Protein AF-A0A291RMZ0-F1 (afdb_monomer_lite)

Radius of gyration: 16.7 Å; chains: 1; bounding box: 41×29×44 Å

Foldseek 3Di:
DKDKPWADDCPVDDDPPPQFDDWDWDAPIIWMKDWAADVFTKIKIKQFAQRIWTAGPPSQKIKGWNPVGIDIQIWTWDVDVAIKIWRDQTKTAIAIDPPHPPDDGDGIDTDTDMDGDADPVCRVDHDDHYD

pLDDT: mean 81.36, std 9.52, range [58.0, 93.19]

Organism: NCBI:txid455432

Sequence (131 aa):
MTLGFGSFSGGECSTNQPDVSNVEWFDNGEWTLAVQNGSPIEATLTIPQNGLLISTKGARCYIELAPDGPASVPGTSTNTNPTTVTFDHASVPVTTSTRNPGCPVATSGMLSATYELTNSLSPSQQITIGP

Structure (mmCIF, N/CA/C/O backbone):
data_AF-A0A291RMZ0-F1
#
_entry.id   AF-A0A291RMZ0-F1
#
loop_
_atom_site.group_PDB
_atom_site.id
_atom_site.type_symbol
_atom_site.label_atom_id
_atom_site.label_alt_id
_atom_site.label_comp_id
_atom_site.label_asym_id
_atom_site.label_entity_id
_atom_site.label_seq_id
_atom_site.pdbx_PDB_ins_code
_atom_site.Cartn_x
_atom_site.Cartn_y
_atom_site.Cartn_z
_atom_site.occupancy
_atom_site.B_iso_or_equiv
_atom_site.auth_seq_id
_atom_site.auth_comp_id
_atom_site.auth_asym_id
_atom_site.auth_atom_id
_atom_site.pdbx_PDB_model_num
ATOM 1 N N . MET A 1 1 ? -13.338 -8.216 8.411 1.00 68.50 1 MET A N 1
ATOM 2 C CA . MET A 1 1 ? -14.083 -7.132 7.725 1.00 68.50 1 MET A CA 1
ATOM 3 C C . MET A 1 1 ? -13.211 -6.620 6.595 1.00 68.50 1 MET A C 1
ATOM 5 O O . MET A 1 1 ? -12.009 -6.546 6.817 1.00 68.50 1 MET A O 1
ATOM 9 N N . THR A 1 2 ? -13.775 -6.290 5.431 1.00 75.31 2 THR A N 1
ATOM 10 C CA . THR A 1 2 ? -13.020 -5.697 4.313 1.00 75.31 2 THR A CA 1
ATOM 11 C C . THR A 1 2 ? -13.571 -4.309 4.011 1.00 75.31 2 THR A C 1
ATOM 13 O O . THR A 1 2 ? -14.783 -4.151 3.882 1.00 75.31 2 THR A O 1
ATOM 16 N N . LEU A 1 3 ? -12.691 -3.317 3.935 1.00 76.06 3 LEU A N 1
ATOM 17 C CA . LEU A 1 3 ? -12.979 -1.923 3.617 1.00 76.06 3 LEU A CA 1
ATOM 18 C C . LEU A 1 3 ? -12.343 -1.592 2.263 1.00 76.06 3 LEU A C 1
ATOM 20 O O . LEU A 1 3 ? -11.176 -1.910 2.042 1.00 76.06 3 LEU A O 1
ATOM 24 N N . GLY A 1 4 ? -13.098 -0.975 1.358 1.00 74.12 4 GLY A N 1
ATOM 25 C CA . GLY A 1 4 ? -12.554 -0.414 0.121 1.00 74.12 4 GLY A CA 1
ATOM 26 C C . GLY A 1 4 ? -12.108 1.026 0.356 1.00 74.12 4 GLY A C 1
ATOM 27 O O . GLY A 1 4 ? -12.854 1.805 0.948 1.00 74.12 4 GLY A O 1
ATOM 28 N N . PHE A 1 5 ? -10.911 1.378 -0.104 1.00 68.00 5 PHE A N 1
ATOM 29 C CA . PHE A 1 5 ? -10.398 2.753 -0.053 1.00 68.00 5 PHE A CA 1
ATOM 30 C C . PHE A 1 5 ? -10.523 3.489 -1.385 1.00 68.00 5 PHE A C 1
ATOM 32 O O . PHE A 1 5 ? -10.163 4.660 -1.485 1.00 68.00 5 PHE A O 1
ATOM 39 N N . GLY A 1 6 ? -11.058 2.805 -2.397 1.00 71.88 6 GLY A N 1
ATOM 40 C CA . GLY A 1 6 ? -11.078 3.293 -3.761 1.00 71.88 6 GLY A CA 1
ATOM 41 C C . GLY A 1 6 ? -9.679 3.317 -4.367 1.00 71.88 6 GLY A C 1
ATOM 42 O O . GLY A 1 6 ? -8.773 2.578 -3.972 1.00 71.88 6 GLY A O 1
ATOM 43 N N . SER A 1 7 ? -9.546 4.163 -5.371 1.00 70.31 7 SER A N 1
ATOM 44 C CA . SER A 1 7 ? -8.337 4.396 -6.139 1.00 70.31 7 SER A CA 1
ATOM 45 C C . SER A 1 7 ? -7.309 5.241 -5.402 1.00 70.31 7 SER A C 1
ATOM 47 O O . SER A 1 7 ? -7.661 6.219 -4.738 1.00 70.31 7 SER A O 1
ATOM 49 N N . PHE A 1 8 ? -6.028 4.969 -5.628 1.00 73.00 8 PHE A N 1
ATOM 50 C CA . PHE A 1 8 ? -4.972 5.867 -5.176 1.00 73.00 8 PHE A CA 1
ATOM 51 C C . PHE A 1 8 ? -4.954 7.169 -5.998 1.00 73.00 8 PHE A C 1
ATOM 53 O O . PHE A 1 8 ? -4.784 7.143 -7.218 1.00 73.00 8 PHE A O 1
ATOM 60 N N . SER A 1 9 ? -5.052 8.323 -5.330 1.00 69.94 9 SER A N 1
ATOM 61 C CA . SER A 1 9 ? -4.774 9.630 -5.936 1.00 69.94 9 SER A CA 1
ATOM 62 C C . SER A 1 9 ? -3.421 10.152 -5.449 1.00 69.94 9 SER A C 1
ATOM 64 O O . SER A 1 9 ? -3.301 10.608 -4.314 1.00 69.94 9 SER A O 1
ATOM 66 N N . GLY A 1 10 ? -2.401 10.137 -6.303 1.00 67.44 10 GLY A N 1
ATOM 67 C CA . GLY A 1 10 ? -1.058 10.630 -5.978 1.00 67.44 10 GLY A CA 1
ATOM 68 C C . GLY A 1 10 ? -0.913 12.154 -5.922 1.00 67.44 10 GLY A C 1
ATOM 69 O O . GLY A 1 10 ? 0.201 12.654 -6.021 1.00 67.44 10 GLY A O 1
ATOM 70 N N . GLY A 1 11 ? -2.011 12.903 -5.757 1.00 71.44 11 GLY A N 1
ATOM 71 C CA . GLY A 1 11 ? -2.022 14.374 -5.743 1.00 71.44 11 GLY A CA 1
ATOM 72 C C . GLY A 1 11 ? -1.095 15.000 -4.700 1.00 71.44 11 GLY A C 1
ATOM 73 O O . GLY A 1 11 ? -0.574 16.088 -4.917 1.00 71.44 11 GLY A O 1
ATOM 74 N N . GLU A 1 12 ? -0.847 14.273 -3.613 1.00 74.75 12 GLU A N 1
ATOM 75 C CA . GLU A 1 12 ? 0.025 14.666 -2.500 1.00 74.75 12 GLU A CA 1
ATOM 76 C C . GLU A 1 12 ? 1.404 13.973 -2.560 1.00 74.75 12 GLU A C 1
ATOM 78 O O . GLU A 1 12 ? 2.205 14.063 -1.627 1.00 74.75 12 GLU A O 1
ATOM 83 N N . CYS A 1 13 ? 1.712 13.241 -3.637 1.00 74.69 13 CYS A N 1
ATOM 84 C CA . CYS A 1 13 ? 3.002 12.577 -3.779 1.00 74.69 13 CYS A CA 1
ATOM 85 C C . CYS A 1 13 ? 4.120 13.603 -3.971 1.00 74.69 13 CYS A C 1
ATOM 87 O O . CYS A 1 13 ? 4.120 14.396 -4.912 1.00 74.69 13 CYS A O 1
ATOM 89 N N . SER A 1 14 ? 5.138 13.515 -3.119 1.00 75.44 14 SER A N 1
ATOM 90 C CA . SER A 1 14 ? 6.407 14.216 -3.293 1.00 75.44 14 SER A CA 1
ATOM 91 C C . SER A 1 14 ? 7.529 13.220 -3.575 1.00 75.44 14 SER A C 1
ATOM 93 O O . SER A 1 14 ? 7.407 12.019 -3.340 1.00 75.44 14 SER A O 1
ATOM 95 N N . THR A 1 15 ? 8.631 13.721 -4.121 1.00 75.06 15 THR A N 1
ATOM 96 C CA . THR A 1 15 ? 9.820 12.928 -4.428 1.00 75.06 15 THR A CA 1
ATOM 97 C C . THR A 1 15 ? 11.055 13.696 -3.991 1.00 75.06 15 THR A C 1
ATOM 99 O O . THR A 1 15 ? 11.151 14.906 -4.190 1.00 75.06 15 THR A O 1
ATOM 102 N N . ASN A 1 16 ? 12.000 12.992 -3.377 1.00 71.56 16 ASN A N 1
ATOM 103 C CA . ASN A 1 16 ? 13.318 13.522 -3.033 1.00 71.56 16 ASN A CA 1
ATOM 104 C C . ASN A 1 16 ? 14.374 13.176 -4.093 1.00 71.56 16 ASN A C 1
ATOM 106 O O . ASN A 1 16 ? 15.556 13.453 -3.895 1.00 71.56 16 ASN A O 1
ATOM 110 N N . GLN A 1 17 ? 13.966 12.534 -5.191 1.00 72.81 17 GLN A N 1
ATOM 111 C CA . GLN A 1 17 ? 14.866 12.196 -6.279 1.00 72.81 17 GLN A CA 1
ATOM 112 C C . GLN A 1 17 ? 15.185 13.471 -7.068 1.00 72.81 17 GLN A C 1
ATOM 114 O O . GLN A 1 17 ? 14.265 14.071 -7.625 1.00 72.81 17 GLN A O 1
ATOM 119 N N . PRO A 1 18 ? 16.461 13.890 -7.139 1.00 64.94 18 PRO A N 1
ATOM 120 C CA . PRO A 1 18 ? 16.848 15.196 -7.680 1.00 64.94 18 PRO A CA 1
ATOM 121 C C . PRO A 1 18 ? 16.430 15.405 -9.144 1.00 64.94 18 PRO A C 1
ATOM 123 O O . PRO A 1 18 ? 16.177 16.538 -9.548 1.00 64.94 18 PRO A O 1
ATOM 126 N N . ASP A 1 19 ? 16.284 14.322 -9.913 1.00 64.12 19 ASP A N 1
ATOM 127 C CA . ASP A 1 19 ? 15.895 14.360 -11.329 1.00 64.12 19 ASP A CA 1
ATOM 128 C C . ASP A 1 19 ? 14.388 14.149 -11.565 1.00 64.12 19 ASP A C 1
ATOM 130 O O . ASP A 1 19 ? 13.910 14.193 -12.702 1.00 64.12 19 ASP A O 1
ATOM 134 N N . VAL A 1 20 ? 13.607 13.926 -10.505 1.00 67.62 20 VAL A N 1
ATOM 135 C CA . VAL A 1 20 ? 12.161 13.711 -10.600 1.00 67.62 20 VAL A CA 1
ATOM 136 C C . VAL A 1 20 ? 11.466 14.986 -10.173 1.00 67.62 20 VAL A C 1
ATOM 138 O O . VAL A 1 20 ? 11.607 15.441 -9.046 1.00 67.62 20 VAL A O 1
ATOM 141 N N . SER A 1 21 ? 10.688 15.582 -11.070 1.00 65.19 21 SER A N 1
ATOM 142 C CA . SER A 1 21 ? 9.938 16.788 -10.710 1.00 65.19 21 SER A CA 1
ATOM 143 C C . SER A 1 21 ? 8.461 16.771 -11.105 1.00 65.19 21 SER A C 1
ATOM 145 O O . SER A 1 21 ? 7.751 17.754 -10.895 1.00 65.19 21 SER A O 1
ATOM 147 N N . ASN A 1 22 ? 7.990 15.652 -11.634 1.00 65.81 22 ASN A N 1
ATOM 148 C CA . ASN A 1 22 ? 6.601 15.254 -11.573 1.00 65.81 22 ASN A CA 1
ATOM 149 C C . ASN A 1 22 ? 6.576 13.754 -11.277 1.00 65.81 22 ASN A C 1
ATOM 151 O O . ASN A 1 22 ? 7.447 13.004 -11.723 1.00 65.81 22 ASN A O 1
ATOM 155 N N . VAL A 1 23 ? 5.601 13.368 -10.469 1.00 71.38 23 VAL A N 1
ATOM 156 C CA . VAL A 1 23 ? 5.191 11.987 -10.263 1.00 71.38 23 VAL A CA 1
ATOM 157 C C . VAL A 1 23 ? 3.826 11.919 -10.918 1.00 71.38 23 VAL A C 1
ATOM 159 O O . VAL A 1 23 ? 2.910 12.605 -10.477 1.00 71.38 23 VAL A O 1
ATOM 162 N N . GLU A 1 24 ? 3.704 11.180 -12.012 1.00 73.81 24 GLU A N 1
ATOM 163 C CA . GLU A 1 24 ? 2.384 10.870 -12.569 1.00 73.81 24 GLU A CA 1
ATOM 164 C C . GLU A 1 24 ? 1.972 9.524 -11.999 1.00 73.81 24 GLU A C 1
ATOM 166 O O . GLU A 1 24 ? 2.788 8.604 -11.961 1.00 73.81 24 GLU A O 1
ATOM 171 N N . TRP A 1 25 ? 0.730 9.429 -11.544 1.00 77.19 25 TRP A N 1
ATOM 172 C CA . TRP A 1 25 ? 0.134 8.192 -11.069 1.00 77.19 25 TRP A CA 1
ATOM 173 C C . TRP A 1 25 ? -0.992 7.792 -12.009 1.00 77.19 25 TRP A C 1
ATOM 175 O O . TRP A 1 25 ? -1.741 8.636 -12.506 1.00 77.19 25 TRP A O 1
ATOM 185 N N . PHE A 1 26 ? -1.131 6.492 -12.213 1.00 75.12 26 PHE A N 1
ATOM 186 C CA . PHE A 1 26 ? -2.305 5.922 -12.850 1.00 75.12 26 PHE A CA 1
ATOM 187 C C . PHE A 1 26 ? -3.052 5.110 -11.811 1.00 75.12 26 PHE A C 1
ATOM 189 O O . PHE A 1 26 ? -2.454 4.314 -11.083 1.00 75.12 26 PHE A O 1
ATOM 196 N N . ASP A 1 27 ? -4.351 5.350 -11.748 1.00 72.44 27 ASP A N 1
ATOM 197 C CA . ASP A 1 27 ? -5.262 4.528 -10.982 1.00 72.44 27 ASP A CA 1
ATOM 198 C C . ASP A 1 27 ? -5.648 3.303 -11.813 1.00 72.44 27 ASP A C 1
ATOM 200 O O . ASP A 1 27 ? -6.215 3.435 -12.899 1.00 72.44 27 ASP A O 1
ATOM 204 N N . ASN A 1 28 ? -5.319 2.122 -11.300 1.00 80.06 28 ASN A N 1
ATOM 205 C CA . ASN A 1 28 ? -5.598 0.848 -11.956 1.00 80.06 28 ASN A CA 1
ATOM 206 C C . ASN A 1 28 ? -6.510 -0.057 -11.113 1.00 80.06 28 ASN A C 1
ATOM 208 O O . ASN A 1 28 ? -6.603 -1.255 -11.385 1.00 80.06 28 ASN A O 1
ATOM 212 N N . GLY A 1 29 ? -7.200 0.493 -10.108 1.00 82.31 29 GLY A N 1
ATOM 213 C CA . GLY A 1 29 ? -8.249 -0.231 -9.398 1.00 82.31 29 GLY A CA 1
ATOM 214 C C . GLY A 1 29 ? -8.337 0.063 -7.908 1.00 82.31 29 GLY A C 1
ATOM 215 O O . GLY A 1 29 ? -7.586 0.851 -7.334 1.00 82.31 29 GLY A O 1
ATOM 216 N N . GLU A 1 30 ? -9.273 -0.632 -7.268 1.00 87.00 30 GLU A N 1
ATOM 217 C CA . GLU A 1 30 ? -9.539 -0.452 -5.847 1.00 87.00 30 GLU A CA 1
ATOM 218 C C . GLU A 1 30 ? -8.490 -1.126 -4.968 1.00 87.00 30 GLU A C 1
ATOM 220 O O . GLU A 1 30 ? -8.189 -2.315 -5.100 1.00 87.00 30 GLU A O 1
ATOM 225 N N . TRP A 1 31 ? -8.000 -0.359 -4.001 1.00 88.94 31 TRP A N 1
ATOM 226 C CA . TRP A 1 31 ? -7.236 -0.878 -2.882 1.00 88.94 31 TRP A CA 1
ATOM 227 C C . TRP A 1 31 ? -8.196 -1.310 -1.778 1.00 88.94 31 TRP A C 1
ATOM 229 O O . TRP A 1 31 ? -9.127 -0.581 -1.416 1.00 88.94 31 TRP A O 1
ATOM 239 N N . THR A 1 32 ? -7.963 -2.492 -1.209 1.00 90.50 32 THR A N 1
ATOM 240 C CA . THR A 1 32 ? -8.836 -3.039 -0.161 1.00 90.50 32 THR A CA 1
ATOM 241 C C . THR A 1 32 ? -8.058 -3.351 1.099 1.00 90.50 32 THR A C 1
ATOM 243 O O . THR A 1 32 ? -6.985 -3.944 1.032 1.00 90.50 32 THR A O 1
ATOM 246 N N . LEU A 1 33 ? -8.628 -3.033 2.253 1.00 89.31 33 LEU A N 1
ATOM 247 C CA . LEU A 1 33 ? -8.096 -3.387 3.558 1.00 89.31 33 LEU A CA 1
ATOM 248 C C . LEU A 1 33 ? -8.968 -4.433 4.226 1.00 89.31 33 LEU A C 1
ATOM 250 O O . LEU A 1 33 ? -10.123 -4.171 4.552 1.00 89.31 33 LEU A O 1
ATOM 254 N N . ALA A 1 34 ? -8.395 -5.596 4.494 1.00 89.56 34 ALA A N 1
ATOM 255 C CA . ALA A 1 34 ? -8.987 -6.582 5.375 1.00 89.56 34 ALA A CA 1
ATOM 256 C C . ALA A 1 34 ? -8.407 -6.432 6.783 1.00 89.56 34 ALA A C 1
ATOM 258 O O . ALA A 1 34 ? -7.196 -6.366 6.957 1.00 89.56 34 ALA A O 1
ATOM 259 N N . VAL A 1 35 ? -9.274 -6.418 7.791 1.00 86.19 35 VAL A N 1
ATOM 260 C CA . VAL A 1 35 ? -8.890 -6.511 9.205 1.00 86.19 35 VAL A CA 1
ATOM 261 C C . VAL A 1 35 ? -9.535 -7.745 9.818 1.00 86.19 35 VAL A C 1
ATOM 263 O O . VAL A 1 35 ? -10.730 -8.014 9.604 1.00 86.19 35 VAL A O 1
ATOM 266 N N . GLN A 1 36 ? -8.737 -8.520 10.548 1.00 85.25 36 GLN A N 1
ATOM 267 C CA . GLN A 1 36 ? -9.151 -9.774 11.165 1.00 85.25 36 GLN A CA 1
ATOM 268 C C . GLN A 1 36 ? -8.794 -9.787 12.648 1.00 85.25 36 GLN A C 1
ATOM 270 O O . GLN A 1 36 ? -7.714 -9.375 13.057 1.00 85.25 36 GLN A O 1
ATOM 275 N N . ASN A 1 37 ? -9.734 -10.276 13.453 1.00 79.94 37 ASN A N 1
ATOM 276 C CA . ASN A 1 37 ? -9.508 -10.521 14.871 1.00 79.94 37 ASN A CA 1
ATOM 277 C C . ASN A 1 37 ? -8.450 -11.627 15.049 1.00 79.94 37 ASN A C 1
ATOM 279 O O . ASN A 1 37 ? -8.528 -12.655 14.377 1.00 79.94 37 ASN A O 1
ATOM 283 N N . GLY A 1 38 ? -7.505 -11.428 15.967 1.00 70.31 38 GLY A N 1
ATOM 284 C CA . GLY A 1 38 ? -6.410 -12.348 16.264 1.00 70.31 38 GLY A CA 1
ATOM 285 C C . GLY A 1 38 ? -5.526 -11.837 17.405 1.00 70.31 38 GLY A C 1
ATOM 286 O O . GLY A 1 38 ? -5.785 -10.781 17.983 1.00 70.31 38 GLY A O 1
ATOM 287 N N . SER A 1 39 ? -4.468 -12.585 17.726 1.00 73.62 39 SER A N 1
ATOM 288 C CA . SER A 1 39 ? -3.401 -12.147 18.636 1.00 73.62 39 SER A CA 1
ATOM 289 C C . SER A 1 39 ? -2.036 -12.423 17.988 1.00 73.62 39 SER A C 1
ATOM 291 O O . SER A 1 39 ? -1.527 -13.537 18.144 1.00 73.62 39 SER A O 1
ATOM 293 N N . PRO A 1 40 ? -1.429 -11.448 17.281 1.00 73.94 40 PRO A N 1
ATOM 294 C CA . PRO A 1 40 ? -1.859 -10.049 17.120 1.00 73.94 40 PRO A CA 1
ATOM 295 C C . PRO A 1 40 ? -3.072 -9.875 16.187 1.00 73.94 40 PRO A C 1
ATOM 297 O O . PRO A 1 40 ? -3.413 -10.777 15.427 1.00 73.94 40 PRO A O 1
ATOM 300 N N . ILE A 1 41 ? -3.728 -8.709 16.248 1.00 81.94 41 ILE A N 1
ATOM 301 C CA . ILE A 1 41 ? -4.783 -8.340 15.294 1.00 81.94 41 ILE A CA 1
ATOM 302 C C . ILE A 1 41 ? -4.119 -8.073 13.942 1.00 81.94 41 ILE A C 1
ATOM 304 O O . ILE A 1 41 ? -3.283 -7.170 13.818 1.00 81.94 41 ILE A O 1
ATOM 308 N N . GLU A 1 42 ? -4.505 -8.849 12.937 1.00 87.94 42 GLU A N 1
ATOM 309 C CA . GLU A 1 42 ? -3.919 -8.783 11.604 1.00 87.94 42 GLU A CA 1
ATOM 310 C C . GLU A 1 42 ? -4.696 -7.821 10.706 1.00 87.94 42 GLU A C 1
ATOM 312 O O . GLU A 1 42 ? -5.933 -7.790 10.681 1.00 87.94 42 GLU A O 1
ATOM 317 N N . ALA A 1 43 ? -3.945 -7.050 9.930 1.00 90.00 43 ALA A N 1
ATOM 318 C CA . ALA A 1 43 ? -4.454 -6.259 8.830 1.00 90.00 43 ALA A CA 1
ATOM 319 C C . ALA A 1 43 ? -3.769 -6.686 7.530 1.00 90.00 43 ALA A C 1
ATOM 321 O O . ALA A 1 43 ? -2.611 -7.100 7.508 1.00 90.00 43 ALA A O 1
ATOM 322 N N . THR A 1 44 ? -4.482 -6.593 6.418 1.00 91.81 44 THR A N 1
ATOM 323 C CA . THR A 1 44 ? -3.942 -6.881 5.091 1.00 91.81 44 THR A CA 1
ATOM 324 C C . THR A 1 44 ? -4.442 -5.835 4.120 1.00 91.81 44 THR A C 1
ATOM 326 O O . THR A 1 44 ? -5.637 -5.768 3.836 1.00 91.81 44 THR A O 1
ATOM 329 N N . LEU A 1 45 ? -3.524 -5.030 3.597 1.00 91.75 45 LEU A N 1
ATOM 330 C CA . LEU A 1 45 ? -3.795 -4.141 2.478 1.00 91.75 45 LEU A CA 1
ATOM 331 C C . LEU A 1 45 ? -3.538 -4.910 1.186 1.00 91.75 45 LEU A C 1
ATOM 333 O O . LEU A 1 45 ? -2.462 -5.461 0.991 1.00 91.75 45 LEU A O 1
ATOM 337 N N . THR A 1 46 ? -4.529 -4.959 0.310 1.00 92.81 46 THR A N 1
ATOM 338 C CA . THR A 1 46 ? -4.405 -5.562 -1.015 1.00 92.81 46 THR A CA 1
ATOM 339 C C . THR A 1 46 ? -4.273 -4.456 -2.044 1.00 92.81 46 THR A C 1
ATOM 341 O O . THR A 1 46 ? -5.150 -3.599 -2.168 1.00 92.81 46 THR A O 1
ATOM 344 N N . ILE A 1 47 ? -3.162 -4.505 -2.765 1.00 91.00 47 ILE A N 1
ATOM 345 C CA . ILE A 1 47 ? -2.837 -3.658 -3.903 1.00 91.00 47 ILE A CA 1
ATOM 346 C C . ILE A 1 47 ? -3.371 -4.366 -5.149 1.00 91.00 47 ILE A C 1
ATOM 348 O O . ILE A 1 47 ? -3.004 -5.528 -5.358 1.00 91.00 47 ILE A O 1
ATOM 352 N N . PRO A 1 48 ? -4.217 -3.735 -5.978 1.00 91.38 48 PRO A N 1
ATOM 353 C CA . PRO A 1 48 ? -4.638 -4.340 -7.235 1.00 91.38 48 PRO A CA 1
ATOM 354 C C . PRO A 1 48 ? -3.438 -4.503 -8.178 1.00 91.38 48 PRO A C 1
ATOM 356 O O . PRO A 1 48 ? -2.406 -3.856 -8.004 1.00 91.38 48 PRO A O 1
ATOM 359 N N . GLN A 1 49 ? -3.555 -5.371 -9.184 1.00 90.38 49 GLN A N 1
ATOM 360 C CA . GLN A 1 49 ? -2.497 -5.508 -10.187 1.00 90.38 49 GLN A CA 1
ATOM 361 C C . GLN A 1 49 ? -2.227 -4.152 -10.850 1.00 90.38 49 GLN A C 1
ATOM 363 O O . GLN A 1 49 ? -3.165 -3.471 -11.262 1.00 90.38 49 GLN A O 1
ATOM 368 N N . ASN A 1 50 ? -0.952 -3.772 -10.961 1.00 86.31 50 ASN A N 1
ATOM 369 C CA . ASN A 1 50 ? -0.535 -2.450 -11.436 1.00 86.31 50 ASN A CA 1
ATOM 370 C C . ASN A 1 50 ? -1.138 -1.293 -10.624 1.00 86.31 50 ASN A C 1
ATOM 372 O O . ASN A 1 50 ? -1.263 -0.186 -11.141 1.00 86.31 50 ASN A O 1
ATOM 376 N N . GLY A 1 51 ? -1.521 -1.522 -9.364 1.00 78.62 51 GLY A N 1
ATOM 377 C CA . GLY A 1 51 ? -2.343 -0.609 -8.562 1.00 78.62 51 GLY A CA 1
ATOM 378 C C . GLY A 1 51 ? -1.748 0.773 -8.310 1.00 78.62 51 GLY A C 1
ATOM 379 O O . GLY A 1 51 ? -2.452 1.666 -7.839 1.00 78.62 51 GLY A O 1
ATOM 380 N N . LEU A 1 52 ? -0.472 0.953 -8.644 1.00 82.25 52 LEU A N 1
ATOM 381 C CA . LEU A 1 52 ? 0.162 2.247 -8.801 1.00 82.25 52 LEU A CA 1
ATOM 382 C C . LEU A 1 52 ? 1.218 2.162 -9.905 1.00 82.25 52 LEU A C 1
ATOM 384 O O . LEU A 1 52 ? 2.090 1.293 -9.884 1.00 82.25 52 LEU A O 1
ATOM 388 N N . LEU A 1 53 ? 1.157 3.103 -10.839 1.00 81.62 53 LEU A N 1
ATOM 389 C CA . LEU A 1 53 ? 2.167 3.302 -11.868 1.00 81.62 53 LEU A CA 1
ATOM 390 C C . LEU A 1 53 ? 2.768 4.694 -11.697 1.00 81.62 53 LEU A C 1
ATOM 392 O O . LEU A 1 53 ? 2.057 5.670 -11.894 1.00 81.62 53 LEU A O 1
ATOM 396 N N . ILE A 1 54 ? 4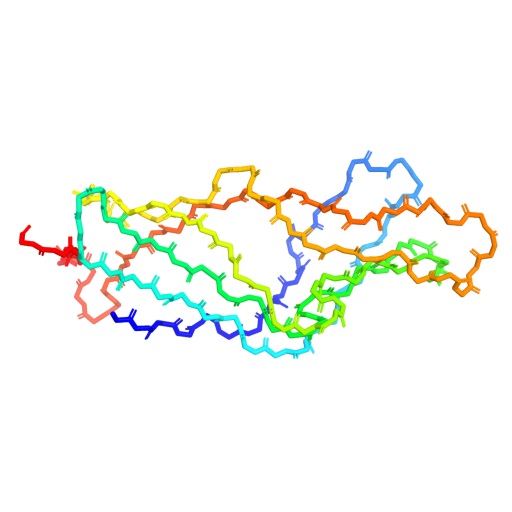.047 4.789 -11.337 1.00 80.62 54 ILE A N 1
ATOM 397 C CA . ILE A 1 54 ? 4.745 6.064 -11.117 1.00 80.62 54 ILE A CA 1
ATOM 398 C C . ILE A 1 54 ? 5.606 6.400 -12.331 1.00 80.62 54 ILE A C 1
ATOM 400 O O . ILE A 1 54 ? 6.571 5.694 -12.610 1.00 80.62 54 ILE A O 1
ATOM 404 N N . SER A 1 55 ? 5.300 7.500 -13.013 1.00 77.81 55 SER A N 1
ATOM 405 C CA . SER A 1 55 ? 6.132 8.081 -14.077 1.00 77.81 55 SER A CA 1
ATOM 406 C C . SER A 1 55 ? 7.080 9.133 -13.500 1.00 77.81 55 SER A C 1
ATOM 408 O O . SER A 1 55 ? 6.636 10.019 -12.765 1.00 77.81 55 SER A O 1
ATOM 410 N N . THR A 1 56 ? 8.368 9.070 -13.844 1.00 72.50 56 THR A N 1
ATOM 411 C CA . THR A 1 56 ? 9.339 10.137 -13.546 1.00 72.50 56 THR A CA 1
ATOM 412 C C . THR A 1 56 ? 9.539 11.083 -14.736 1.00 72.50 56 THR A C 1
ATOM 414 O O . THR A 1 56 ? 9.274 10.726 -15.888 1.00 72.50 56 THR A O 1
ATOM 417 N N . LYS A 1 57 ? 10.011 12.313 -14.465 1.00 62.53 57 LYS A N 1
ATOM 418 C CA . LYS A 1 57 ? 10.070 13.428 -15.429 1.00 62.53 57 LYS A CA 1
ATOM 419 C C . LYS A 1 57 ? 10.516 13.045 -16.842 1.00 62.53 57 LYS A C 1
ATOM 421 O O . LYS A 1 57 ? 11.597 12.507 -17.063 1.00 62.53 57 LYS A O 1
ATOM 426 N N . GLY A 1 58 ? 9.672 13.402 -17.815 1.00 59.16 58 GLY A N 1
ATOM 427 C CA . GLY A 1 58 ? 9.855 13.074 -19.231 1.00 59.16 58 GLY A CA 1
ATOM 428 C C . GLY A 1 58 ? 9.367 11.676 -19.621 1.00 59.16 58 GLY A C 1
ATOM 429 O O . GLY A 1 58 ? 9.757 11.210 -20.691 1.00 59.16 58 GLY A O 1
ATOM 430 N N . ALA A 1 59 ? 8.565 11.019 -18.767 1.00 62.88 59 ALA A N 1
ATOM 431 C CA . ALA A 1 59 ? 7.993 9.687 -18.989 1.00 62.88 59 ALA A CA 1
ATOM 432 C C . ALA A 1 59 ? 9.051 8.624 -19.320 1.00 62.88 59 ALA A C 1
ATOM 434 O O . ALA A 1 59 ? 8.833 7.706 -20.114 1.00 62.88 59 ALA A O 1
ATOM 435 N N . ARG A 1 60 ? 10.255 8.792 -18.761 1.00 68.75 60 ARG A N 1
ATOM 436 C CA . ARG A 1 60 ? 11.396 7.960 -19.138 1.00 68.75 60 ARG A CA 1
ATOM 437 C C . ARG A 1 60 ? 11.412 6.642 -18.386 1.00 68.75 60 ARG A C 1
ATOM 439 O O . ARG A 1 60 ? 11.780 5.648 -18.990 1.00 68.75 60 ARG A O 1
ATOM 446 N N . CYS A 1 61 ? 11.002 6.623 -17.125 1.00 76.56 61 CYS A N 1
ATOM 447 C CA . CYS A 1 61 ? 10.929 5.406 -16.330 1.00 76.56 61 CYS A CA 1
ATOM 448 C C . CYS A 1 61 ? 9.562 5.317 -15.668 1.00 76.56 61 CYS A C 1
ATOM 450 O O . CYS A 1 61 ? 9.041 6.320 -15.177 1.00 76.56 61 CYS A O 1
ATOM 452 N N . TYR A 1 62 ? 9.025 4.104 -15.643 1.00 80.88 62 TYR A N 1
ATOM 453 C CA . TYR A 1 62 ? 7.788 3.789 -14.955 1.00 80.88 62 TYR A CA 1
ATOM 454 C C . TYR A 1 62 ? 8.072 2.777 -13.862 1.00 80.88 62 TYR A C 1
ATOM 456 O O . TYR A 1 62 ? 8.743 1.786 -14.136 1.00 80.88 62 TYR A O 1
ATOM 464 N N . ILE A 1 63 ? 7.568 3.013 -12.658 1.00 83.25 63 ILE A N 1
ATOM 465 C CA . ILE A 1 63 ? 7.589 2.033 -11.573 1.00 83.25 63 ILE A CA 1
ATOM 466 C C . ILE A 1 63 ? 6.176 1.482 -11.437 1.00 83.25 63 ILE A C 1
ATOM 468 O O . ILE A 1 63 ? 5.248 2.224 -11.127 1.00 83.25 63 ILE A O 1
ATOM 472 N N . GLU A 1 64 ? 6.027 0.192 -11.690 1.00 87.00 64 GLU A N 1
ATOM 473 C CA . GLU A 1 64 ? 4.780 -0.559 -11.577 1.00 87.00 64 GLU A CA 1
ATOM 474 C C . GLU A 1 64 ? 4.770 -1.282 -10.229 1.00 87.00 64 GLU A C 1
ATOM 476 O O . GLU A 1 64 ? 5.669 -2.077 -9.953 1.00 87.00 64 GLU A O 1
ATOM 481 N N . LEU A 1 65 ? 3.772 -1.013 -9.385 1.00 88.69 65 LEU A N 1
ATOM 482 C CA . LEU A 1 65 ? 3.522 -1.775 -8.159 1.00 88.69 65 LEU A CA 1
ATOM 483 C C . LEU A 1 65 ? 2.631 -2.977 -8.472 1.00 88.69 65 LEU A C 1
ATOM 485 O O . LEU A 1 65 ? 1.626 -2.836 -9.165 1.00 88.69 65 LEU A O 1
ATOM 489 N N . ALA A 1 66 ? 2.962 -4.133 -7.895 1.00 91.00 66 ALA A N 1
ATOM 490 C CA . ALA A 1 66 ? 2.217 -5.378 -8.073 1.00 91.00 66 ALA A CA 1
ATOM 491 C C . ALA A 1 66 ? 2.063 -5.788 -9.564 1.00 91.00 66 ALA A C 1
ATOM 493 O O . ALA A 1 66 ? 0.939 -5.930 -10.055 1.00 91.00 66 ALA A O 1
ATOM 494 N N . PRO A 1 67 ? 3.177 -5.958 -10.313 1.00 89.81 67 PRO A N 1
ATOM 495 C CA . PRO A 1 67 ? 3.125 -6.189 -11.762 1.00 89.81 67 PRO A CA 1
ATOM 496 C C . PRO A 1 67 ? 2.537 -7.556 -12.148 1.00 89.81 67 PRO A C 1
ATOM 498 O O . PRO A 1 67 ? 1.791 -7.676 -13.122 1.00 89.81 67 PRO A O 1
ATOM 501 N N . ASP A 1 68 ? 2.821 -8.586 -11.349 1.00 90.75 68 ASP A N 1
ATOM 502 C CA . ASP A 1 68 ? 2.467 -9.979 -11.654 1.00 90.75 68 ASP A CA 1
ATOM 503 C C . ASP A 1 68 ? 1.064 -10.386 -11.160 1.00 90.75 68 ASP A C 1
ATOM 505 O O . ASP A 1 68 ? 0.654 -11.538 -11.305 1.00 90.75 68 ASP A O 1
ATOM 509 N N . GLY A 1 69 ? 0.318 -9.452 -10.565 1.00 90.81 69 GLY A N 1
ATOM 510 C CA . GLY A 1 69 ? -1.001 -9.688 -9.975 1.00 90.81 69 GLY A CA 1
ATOM 511 C C . GLY A 1 69 ? -1.196 -8.895 -8.681 1.00 90.81 69 GLY A C 1
ATOM 512 O O . GLY A 1 69 ? -0.278 -8.193 -8.261 1.00 90.81 69 GLY A O 1
ATOM 513 N N . PRO A 1 70 ? -2.371 -8.993 -8.030 1.00 92.00 70 PRO A N 1
ATOM 514 C CA . PRO A 1 70 ? -2.614 -8.317 -6.761 1.00 92.00 70 PRO A CA 1
ATOM 515 C C . PRO A 1 70 ? -1.578 -8.691 -5.695 1.00 92.00 70 PRO A C 1
ATOM 517 O O . PRO A 1 70 ? -1.233 -9.864 -5.543 1.00 92.00 70 PRO A O 1
ATOM 520 N N . ALA A 1 71 ? -1.111 -7.703 -4.934 1.00 93.19 71 ALA A N 1
ATOM 521 C CA . ALA A 1 71 ? -0.128 -7.898 -3.873 1.00 93.19 71 ALA A CA 1
ATOM 522 C C . ALA A 1 71 ? -0.752 -7.663 -2.496 1.00 93.19 71 ALA A C 1
ATOM 524 O O . ALA A 1 71 ? -1.431 -6.662 -2.277 1.00 93.19 71 ALA A O 1
ATOM 525 N N . SER A 1 72 ? -0.482 -8.565 -1.556 1.00 93.06 72 SER A N 1
ATOM 526 C CA . SER A 1 72 ? -0.923 -8.439 -0.167 1.00 93.06 72 SER A CA 1
ATOM 527 C C . SER A 1 72 ? 0.198 -7.886 0.700 1.00 93.06 72 SER A C 1
ATOM 529 O O . SER A 1 72 ? 1.298 -8.435 0.736 1.00 93.06 72 SER A O 1
ATOM 531 N N . VAL A 1 73 ? -0.107 -6.826 1.435 1.00 92.56 73 VAL A N 1
ATOM 532 C CA . VAL A 1 73 ? 0.800 -6.154 2.358 1.00 92.56 73 VAL A CA 1
ATOM 533 C C . VAL A 1 73 ? 0.304 -6.406 3.779 1.00 92.56 73 VAL A C 1
ATOM 535 O O . VAL A 1 73 ? -0.799 -5.963 4.120 1.00 92.56 73 VAL A O 1
ATOM 538 N N . PRO A 1 74 ? 1.066 -7.131 4.613 1.00 92.00 74 PRO A N 1
ATOM 539 C CA . PRO A 1 74 ? 0.679 -7.377 5.992 1.00 92.00 74 PRO A CA 1
ATOM 540 C C . PRO A 1 74 ? 0.847 -6.107 6.827 1.00 92.00 74 PRO A C 1
ATOM 542 O O . PRO A 1 74 ? 1.809 -5.356 6.666 1.00 92.00 74 PRO A O 1
ATOM 545 N N . GLY A 1 75 ? -0.086 -5.893 7.743 1.00 91.19 75 GLY A N 1
ATOM 546 C CA . GLY A 1 75 ? -0.062 -4.818 8.721 1.00 91.19 75 GLY A CA 1
ATOM 547 C C . GLY A 1 75 ? -0.622 -5.285 10.056 1.00 91.19 75 GLY A C 1
ATOM 548 O O . GLY A 1 75 ? -1.129 -6.401 10.197 1.00 91.19 75 GLY A O 1
ATOM 549 N N . THR A 1 76 ? -0.545 -4.410 11.046 1.00 90.81 76 THR A N 1
ATOM 550 C CA . THR A 1 76 ? -1.083 -4.648 12.386 1.00 90.81 76 THR A CA 1
ATOM 551 C C . THR A 1 76 ? -2.138 -3.608 12.712 1.00 90.81 76 THR A C 1
ATOM 553 O O . THR A 1 76 ? -2.060 -2.462 12.273 1.00 90.81 76 THR A O 1
ATOM 556 N N . SER A 1 77 ? -3.144 -4.008 13.485 1.00 88.69 77 SER A N 1
ATOM 557 C CA . SER A 1 77 ? -4.151 -3.083 13.998 1.00 88.69 77 SER A CA 1
ATOM 558 C C . SER A 1 77 ? -4.015 -2.924 15.507 1.00 88.69 77 SER A C 1
ATOM 560 O O . SER A 1 77 ? -3.822 -3.903 16.226 1.00 88.69 77 SER A O 1
ATOM 562 N N . THR A 1 78 ? -4.179 -1.696 15.996 1.00 89.62 78 THR A N 1
ATOM 563 C CA . THR A 1 78 ? -4.167 -1.367 17.425 1.00 89.62 78 THR A CA 1
ATOM 564 C C . THR A 1 78 ? -5.436 -0.608 17.793 1.00 89.62 78 THR A C 1
ATOM 566 O O . THR A 1 78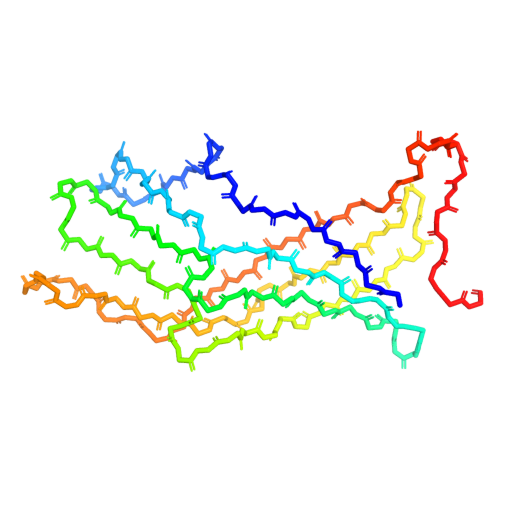 ? -5.730 0.433 17.209 1.00 89.62 78 THR A O 1
ATOM 569 N N . ASN A 1 79 ? -6.173 -1.095 18.797 1.00 86.38 79 ASN A N 1
ATOM 570 C CA . ASN A 1 79 ? -7.394 -0.457 19.306 1.00 86.38 79 ASN A CA 1
ATOM 571 C C . ASN A 1 79 ? -7.079 0.775 20.190 1.00 86.38 79 ASN A C 1
ATOM 573 O O . ASN A 1 79 ? -7.433 0.819 21.367 1.00 86.38 79 ASN A O 1
ATOM 577 N N . THR A 1 80 ? -6.377 1.767 19.635 1.00 82.69 80 THR A N 1
ATOM 578 C CA . THR A 1 80 ? -6.201 3.112 20.218 1.00 82.69 80 THR A CA 1
ATOM 579 C C . THR A 1 80 ? -7.444 3.982 19.993 1.00 82.69 80 THR A C 1
ATOM 581 O O . THR A 1 80 ? -8.385 3.543 19.347 1.00 82.69 80 THR A O 1
ATOM 584 N N . ASN A 1 81 ? -7.481 5.221 20.496 1.00 82.31 81 ASN A N 1
ATOM 585 C CA . ASN A 1 81 ? -8.563 6.168 20.198 1.00 82.31 81 ASN A CA 1
ATOM 586 C C . ASN A 1 81 ? -8.041 7.316 19.304 1.00 82.31 81 ASN A C 1
ATOM 588 O O . ASN A 1 81 ? -7.415 8.227 19.854 1.00 82.31 81 ASN A O 1
ATOM 592 N N . PRO A 1 82 ? -8.259 7.297 17.970 1.00 86.19 82 PRO A N 1
ATOM 593 C CA . PRO A 1 82 ? -8.976 6.290 17.170 1.00 86.19 82 PRO A CA 1
ATOM 594 C C . PRO A 1 82 ? -8.151 5.018 16.918 1.00 86.19 82 PRO A C 1
ATOM 596 O O . PRO A 1 82 ? -6.939 4.997 17.140 1.00 86.19 82 PRO A O 1
ATOM 599 N N . THR A 1 83 ? -8.805 3.941 16.470 1.00 89.25 83 THR A N 1
ATO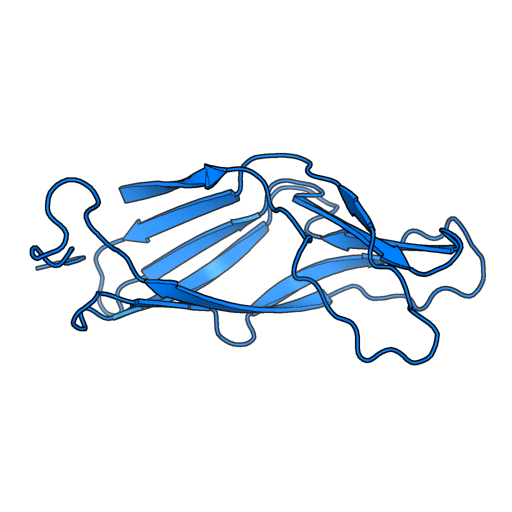M 600 C CA . THR A 1 83 ? -8.133 2.669 16.155 1.00 89.25 83 THR A CA 1
ATOM 601 C C . THR A 1 83 ? -7.250 2.853 14.933 1.00 89.25 83 THR A C 1
ATOM 603 O O . THR A 1 83 ? -7.674 3.457 13.949 1.00 89.25 83 THR A O 1
ATOM 606 N N . THR A 1 84 ? -6.028 2.332 14.992 1.00 91.56 84 THR A N 1
ATOM 607 C CA . THR A 1 84 ? -5.010 2.536 13.959 1.00 91.56 84 THR A CA 1
ATOM 608 C C . THR A 1 84 ? -4.632 1.231 13.281 1.00 91.56 84 THR A C 1
ATOM 610 O O . THR A 1 84 ? -4.554 0.185 13.923 1.00 91.56 84 THR A O 1
ATOM 613 N N . VAL A 1 85 ? -4.381 1.300 11.976 1.00 91.44 85 VAL A N 1
ATOM 614 C CA . VAL A 1 85 ? -3.817 0.214 11.174 1.00 91.44 85 VAL A CA 1
ATOM 615 C C . VAL A 1 85 ? -2.486 0.677 10.609 1.00 91.44 85 VAL A C 1
ATOM 617 O O . VAL A 1 85 ? -2.439 1.681 9.900 1.00 91.44 85 VAL A O 1
ATOM 620 N N . THR A 1 86 ? -1.425 -0.069 10.894 1.00 92.94 86 THR A N 1
ATOM 621 C CA . THR A 1 86 ? -0.057 0.287 10.523 1.00 92.94 86 THR A CA 1
ATOM 622 C C . THR A 1 86 ? 0.541 -0.757 9.591 1.00 92.94 86 THR A C 1
ATOM 624 O O . THR A 1 86 ? 0.527 -1.957 9.870 1.00 92.94 86 THR A O 1
ATOM 627 N N . PHE A 1 87 ? 1.119 -0.270 8.500 1.00 92.31 87 PHE A N 1
ATOM 628 C CA . PHE A 1 87 ? 2.001 -0.984 7.590 1.00 92.31 87 PHE A CA 1
ATOM 629 C C . PHE A 1 87 ? 3.389 -0.379 7.772 1.00 92.31 87 PHE A C 1
ATOM 631 O O . PHE A 1 87 ? 3.577 0.803 7.492 1.00 92.31 87 PHE A O 1
ATOM 638 N N . ASP A 1 88 ? 4.338 -1.152 8.289 1.00 92.56 88 ASP A N 1
ATOM 639 C CA . ASP A 1 88 ? 5.677 -0.661 8.622 1.00 92.56 88 ASP A CA 1
ATOM 640 C C . ASP A 1 88 ? 6.718 -1.285 7.691 1.00 92.56 88 ASP A C 1
ATOM 642 O O . ASP A 1 88 ? 6.970 -2.487 7.764 1.00 92.56 88 ASP A O 1
ATOM 646 N N . HIS A 1 89 ? 7.288 -0.470 6.796 1.00 90.00 89 HIS A N 1
ATOM 647 C CA . HIS A 1 89 ? 8.330 -0.857 5.836 1.00 90.00 89 HIS A CA 1
ATOM 648 C C . HIS A 1 89 ? 8.040 -2.179 5.110 1.00 90.00 89 HIS A C 1
ATOM 650 O O . HIS A 1 89 ? 8.935 -2.988 4.845 1.00 90.00 89 HIS A O 1
ATOM 656 N N . ALA A 1 90 ? 6.771 -2.411 4.784 1.00 89.94 90 ALA A N 1
ATOM 657 C CA . ALA A 1 90 ? 6.337 -3.660 4.202 1.00 89.94 90 ALA A CA 1
ATOM 658 C C . ALA A 1 90 ? 6.806 -3.743 2.744 1.00 89.94 90 ALA A C 1
ATOM 660 O O . ALA A 1 90 ? 6.662 -2.796 1.967 1.00 89.94 90 ALA A O 1
ATOM 661 N N . SER A 1 91 ? 7.397 -4.880 2.378 1.00 92.12 91 SER A N 1
ATOM 662 C CA . 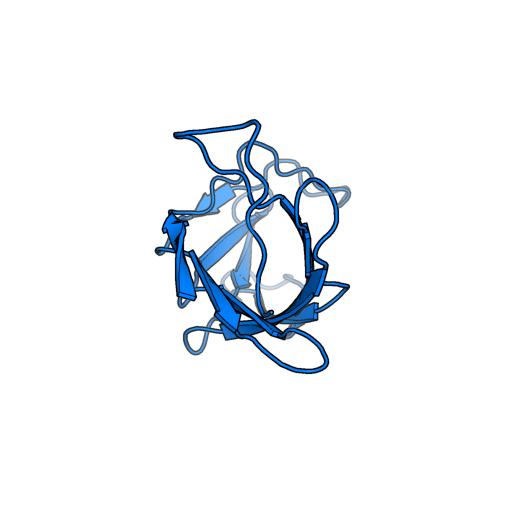SER A 1 91 ? 7.908 -5.097 1.026 1.00 92.12 91 SER A CA 1
ATOM 663 C C . SER A 1 91 ? 6.756 -5.283 0.042 1.00 92.12 91 SER A C 1
ATOM 665 O O . SER A 1 91 ? 5.855 -6.089 0.275 1.00 92.12 91 SER A O 1
ATOM 667 N N . VAL A 1 92 ? 6.809 -4.556 -1.070 1.00 92.12 92 VAL A N 1
ATOM 668 C CA . VAL A 1 92 ? 5.843 -4.633 -2.167 1.00 92.12 92 VAL A CA 1
ATOM 669 C C . VAL A 1 92 ? 6.593 -4.992 -3.447 1.00 92.12 92 VAL A C 1
ATOM 671 O O . VAL A 1 92 ? 7.614 -4.362 -3.734 1.00 92.12 92 VAL A O 1
ATOM 674 N N . PRO A 1 93 ? 6.124 -5.971 -4.238 1.00 92.44 93 PRO A N 1
ATOM 675 C CA . PRO A 1 93 ? 6.732 -6.263 -5.529 1.00 92.44 93 PRO A CA 1
ATOM 676 C C . PRO A 1 93 ? 6.579 -5.062 -6.461 1.00 92.44 93 PRO A C 1
ATOM 678 O O . PRO A 1 93 ? 5.484 -4.514 -6.610 1.00 92.44 93 PRO A O 1
ATOM 681 N N . VAL A 1 94 ? 7.676 -4.668 -7.101 1.00 91.00 94 VAL A N 1
ATOM 682 C CA . VAL A 1 94 ? 7.666 -3.624 -8.129 1.00 91.00 94 VAL A CA 1
ATOM 683 C C . VAL A 1 94 ? 8.442 -4.082 -9.349 1.00 91.00 94 VAL A C 1
ATOM 685 O O . VAL A 1 94 ? 9.294 -4.961 -9.250 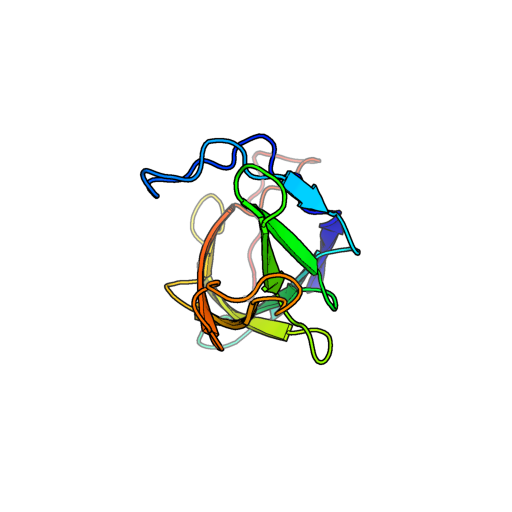1.00 91.00 94 VAL A O 1
ATOM 688 N N . THR A 1 95 ? 8.194 -3.453 -10.486 1.00 88.31 95 THR A N 1
ATOM 689 C CA . THR A 1 95 ? 9.114 -3.508 -11.620 1.00 88.31 95 THR A CA 1
ATOM 690 C C . THR A 1 95 ? 9.317 -2.116 -12.184 1.00 88.31 95 THR A C 1
ATOM 692 O O . THR A 1 95 ? 8.417 -1.275 -12.137 1.00 88.31 95 THR A O 1
ATOM 695 N N . THR A 1 96 ? 10.503 -1.862 -12.724 1.00 83.50 96 THR A N 1
ATOM 696 C CA . THR A 1 96 ? 10.741 -0.656 -13.512 1.00 83.50 96 THR A CA 1
ATOM 697 C C . THR A 1 96 ? 10.554 -1.002 -14.984 1.00 83.50 96 THR A C 1
ATOM 699 O O . THR A 1 96 ? 11.319 -1.795 -15.536 1.00 83.50 96 THR A O 1
ATOM 702 N N . SER A 1 97 ? 9.559 -0.410 -15.643 1.00 69.94 97 SER A N 1
ATOM 703 C CA . SER A 1 97 ? 9.294 -0.658 -17.061 1.00 69.94 97 SER A CA 1
ATOM 704 C C . SER A 1 97 ? 10.509 -0.266 -17.905 1.00 69.94 97 SER A C 1
ATOM 706 O O . SER A 1 97 ? 10.976 0.875 -17.880 1.00 69.94 97 SER A O 1
ATOM 708 N N . THR A 1 98 ? 11.015 -1.213 -18.692 1.00 61.66 98 THR A N 1
ATOM 709 C CA . THR A 1 98 ? 12.268 -1.111 -19.460 1.00 61.66 98 THR A CA 1
ATOM 710 C C . THR A 1 98 ? 12.137 -0.307 -20.753 1.00 61.66 98 THR A C 1
ATOM 712 O O . THR A 1 98 ? 13.026 -0.375 -21.604 1.00 61.66 98 THR A O 1
ATOM 715 N N . ARG A 1 99 ? 11.038 0.442 -20.948 1.00 58.00 99 ARG A N 1
ATOM 716 C CA . ARG A 1 99 ? 10.792 1.208 -22.186 1.00 58.00 99 ARG A CA 1
ATOM 717 C C . ARG A 1 99 ? 11.902 2.214 -22.502 1.00 58.00 99 ARG A C 1
ATOM 719 O O . ARG A 1 99 ? 11.969 2.671 -23.639 1.00 58.00 99 ARG A O 1
ATOM 726 N N . ASN A 1 100 ? 12.779 2.521 -21.546 1.00 62.59 100 ASN A N 1
ATOM 727 C CA . ASN A 1 100 ? 13.918 3.397 -21.759 1.00 62.59 100 ASN A CA 1
ATOM 728 C C . ASN A 1 100 ? 15.220 2.779 -21.213 1.00 62.59 100 ASN A C 1
ATOM 730 O O . ASN A 1 100 ? 15.333 2.538 -20.006 1.00 62.59 100 ASN A O 1
ATOM 734 N N . PRO A 1 101 ? 16.216 2.503 -22.075 1.00 63.12 101 PRO A N 1
ATOM 735 C CA . PRO A 1 101 ? 17.515 2.013 -21.631 1.00 63.12 101 PRO A CA 1
ATOM 736 C C . PRO A 1 101 ? 18.183 3.063 -20.730 1.00 63.12 101 PRO A C 1
ATOM 738 O O . PRO A 1 101 ? 18.399 4.200 -21.143 1.00 63.12 101 PRO A O 1
ATOM 741 N N . GLY A 1 102 ? 18.478 2.682 -19.484 1.00 69.38 102 GLY A N 1
ATOM 742 C CA . GLY A 1 102 ? 19.051 3.564 -18.458 1.00 69.38 102 GLY A CA 1
ATOM 743 C C . GLY A 1 102 ? 18.219 3.683 -17.178 1.00 69.38 102 GLY A C 1
ATOM 744 O O . GLY A 1 102 ? 18.713 4.228 -16.195 1.00 69.38 102 GLY A O 1
ATOM 745 N N . CYS A 1 103 ? 16.991 3.156 -17.153 1.00 74.25 103 CYS A N 1
ATOM 746 C CA . CYS A 1 103 ? 16.204 3.098 -15.924 1.00 74.25 103 CYS A CA 1
ATOM 747 C C . CYS A 1 103 ? 16.797 2.090 -14.922 1.00 74.25 103 CYS A C 1
ATOM 749 O O . CYS A 1 103 ? 17.157 0.978 -15.322 1.00 74.25 103 CYS A O 1
ATOM 751 N N . PRO A 1 104 ? 16.880 2.439 -13.625 1.00 73.69 104 PRO A N 1
ATOM 752 C CA . PRO A 1 104 ? 17.302 1.498 -12.599 1.00 73.69 104 PRO A CA 1
ATOM 753 C C . PRO A 1 104 ? 16.295 0.352 -12.497 1.00 73.69 104 PRO A C 1
ATOM 755 O O . PRO A 1 104 ? 15.084 0.571 -12.504 1.00 73.69 104 PRO A O 1
ATOM 758 N N . VAL A 1 105 ? 16.798 -0.875 -12.385 1.00 81.69 105 VAL A N 1
ATOM 759 C CA . VAL A 1 105 ? 15.955 -2.056 -12.194 1.00 81.69 105 VAL A CA 1
ATOM 760 C C . VAL A 1 105 ? 15.709 -2.229 -10.701 1.00 81.69 105 VAL A C 1
ATOM 762 O O . VAL A 1 105 ? 16.656 -2.381 -9.931 1.00 81.69 105 VAL A O 1
ATOM 765 N N . ALA A 1 106 ? 14.442 -2.207 -10.301 1.00 82.56 106 ALA A N 1
ATOM 766 C CA . ALA A 1 106 ? 14.008 -2.539 -8.953 1.00 82.56 106 ALA A CA 1
ATOM 767 C C . ALA A 1 106 ? 12.986 -3.674 -9.024 1.00 82.56 106 ALA A C 1
ATOM 769 O O . ALA A 1 106 ? 12.154 -3.696 -9.927 1.00 82.56 106 ALA A O 1
ATOM 770 N N . THR A 1 107 ? 13.065 -4.606 -8.076 1.00 88.44 107 THR A N 1
ATOM 771 C CA . THR A 1 107 ? 12.125 -5.735 -7.947 1.00 88.44 107 THR A CA 1
ATOM 772 C C . THR A 1 107 ? 11.255 -5.634 -6.693 1.00 88.44 107 THR A C 1
ATOM 774 O O . THR A 1 107 ? 10.285 -6.371 -6.537 1.00 88.44 107 THR A O 1
ATOM 777 N N . SER A 1 108 ? 11.604 -4.734 -5.770 1.00 89.31 108 SER A N 1
ATOM 778 C CA . SER A 1 108 ? 10.863 -4.489 -4.530 1.00 89.31 108 SER A CA 1
ATOM 779 C C . SER A 1 108 ? 10.884 -3.010 -4.148 1.00 89.31 108 SER A C 1
ATOM 781 O O . SER A 1 108 ? 11.922 -2.357 -4.265 1.00 89.31 108 SER A O 1
ATOM 783 N N . GLY A 1 109 ? 9.759 -2.513 -3.645 1.00 87.81 109 GLY A N 1
ATOM 784 C CA . GLY A 1 109 ? 9.620 -1.230 -2.961 1.00 87.81 109 GLY A CA 1
ATOM 785 C C . GLY A 1 109 ? 9.240 -1.435 -1.495 1.00 87.81 109 GLY A C 1
ATOM 786 O O . GLY A 1 109 ? 8.838 -2.527 -1.099 1.00 87.81 109 GLY A O 1
ATOM 787 N N . MET A 1 110 ? 9.365 -0.384 -0.689 1.00 91.12 110 MET A N 1
ATOM 788 C CA . MET A 1 110 ? 8.878 -0.378 0.692 1.00 91.12 110 MET A CA 1
ATOM 789 C C . MET A 1 110 ? 7.657 0.525 0.797 1.00 91.12 110 MET A C 1
ATOM 791 O O . MET A 1 110 ? 7.687 1.666 0.334 1.00 91.12 110 MET A O 1
ATOM 795 N N . LEU A 1 111 ? 6.605 0.013 1.427 1.00 88.19 111 LEU A N 1
ATOM 796 C CA . LEU A 1 111 ? 5.403 0.757 1.761 1.00 88.19 111 LEU A CA 1
ATOM 797 C C . LEU A 1 111 ? 5.321 0.931 3.276 1.00 88.19 111 LEU A C 1
ATOM 799 O O . LEU A 1 111 ? 5.307 -0.050 4.020 1.00 88.19 111 LEU A O 1
ATOM 803 N N . SER A 1 112 ? 5.202 2.183 3.708 1.00 91.12 112 SER A N 1
ATOM 804 C CA . SER A 1 112 ? 4.856 2.528 5.083 1.00 91.12 112 SER A CA 1
ATOM 805 C C . SER A 1 112 ? 3.603 3.393 5.073 1.00 91.12 112 SER A C 1
ATOM 807 O O . SER A 1 112 ? 3.534 4.369 4.325 1.00 91.12 112 SER A O 1
ATOM 809 N N . ALA A 1 113 ? 2.605 3.030 5.873 1.00 88.69 113 ALA A N 1
ATOM 810 C CA . ALA A 1 113 ? 1.346 3.758 5.964 1.00 88.69 113 ALA A CA 1
ATOM 811 C C . ALA A 1 113 ? 0.682 3.530 7.323 1.00 88.69 113 ALA A C 1
ATOM 813 O O . ALA A 1 113 ? 0.703 2.419 7.849 1.00 88.69 113 ALA A O 1
ATOM 814 N N . THR A 1 114 ? 0.032 4.568 7.840 1.00 91.38 114 THR A N 1
ATOM 815 C CA . THR A 1 114 ? -0.813 4.480 9.033 1.00 91.38 114 THR A CA 1
ATOM 816 C C . THR A 1 114 ? -2.193 5.014 8.683 1.00 91.38 114 THR A C 1
ATOM 818 O O . THR A 1 114 ? -2.313 6.135 8.191 1.00 91.38 114 THR A O 1
ATOM 821 N N . TYR A 1 115 ? -3.228 4.219 8.940 1.00 88.12 115 TYR A N 1
ATOM 822 C CA . TYR A 1 115 ? -4.625 4.588 8.730 1.00 88.12 115 TYR A CA 1
ATOM 823 C C . TYR A 1 115 ? -5.358 4.663 10.063 1.00 88.12 115 TYR A C 1
ATOM 825 O O . TYR A 1 115 ? -5.209 3.780 10.907 1.00 88.12 115 TYR A O 1
ATOM 833 N N . GLU A 1 116 ? -6.194 5.681 10.227 1.00 89.88 116 GLU A N 1
ATOM 834 C CA . GLU A 1 116 ? -7.151 5.768 11.328 1.00 89.88 116 GLU A CA 1
ATOM 835 C C . GLU A 1 116 ? -8.508 5.223 10.878 1.00 89.88 116 GLU A C 1
ATOM 837 O O . GLU A 1 116 ? -9.046 5.614 9.839 1.00 89.88 116 GLU A O 1
ATOM 842 N N . LEU A 1 117 ? -9.088 4.328 11.674 1.00 86.38 117 LEU A N 1
ATOM 843 C CA . LEU A 1 117 ? -10.434 3.816 11.457 1.00 86.38 117 LEU A CA 1
ATOM 844 C C . LEU A 1 117 ? -11.430 4.690 12.215 1.00 86.38 117 LEU A C 1
ATOM 846 O O . LEU A 1 117 ? -11.520 4.640 13.444 1.00 86.38 117 LEU A O 1
ATOM 850 N N . THR A 1 118 ? -12.198 5.480 11.468 1.00 85.81 118 THR A N 1
ATOM 851 C CA . THR A 1 118 ? -13.214 6.386 12.012 1.00 85.81 118 THR A CA 1
ATOM 852 C C . THR A 1 118 ? -14.612 5.991 11.542 1.00 85.81 118 THR A C 1
ATOM 854 O O . THR A 1 118 ? -14.813 5.561 10.406 1.00 85.81 118 THR A O 1
ATOM 857 N N . ASN A 1 119 ? -15.604 6.125 12.426 1.00 83.88 119 ASN A N 1
ATOM 858 C CA . ASN A 1 119 ? -17.005 5.931 12.071 1.00 83.88 119 ASN A CA 1
ATOM 859 C C . ASN A 1 119 ? -17.595 7.263 11.592 1.00 83.88 119 ASN A C 1
ATOM 861 O O . ASN A 1 119 ? -17.944 8.121 12.399 1.00 83.88 119 ASN A O 1
ATOM 865 N N . SER A 1 120 ? -17.742 7.439 10.280 1.00 84.31 120 SER A N 1
ATOM 866 C CA . SER A 1 120 ? -18.280 8.679 9.700 1.00 84.31 120 SER A CA 1
ATOM 867 C C . SER A 1 120 ? -19.728 8.983 10.107 1.00 84.31 120 SER A C 1
ATOM 869 O O . SER A 1 120 ? -20.122 10.147 10.127 1.00 84.31 120 SER A O 1
ATOM 871 N N . LEU A 1 121 ? -20.517 7.966 10.474 1.00 86.06 121 LEU A N 1
ATOM 872 C CA . LEU A 1 121 ? -21.893 8.129 10.957 1.00 86.06 121 LEU A CA 1
ATOM 873 C C . LEU A 1 121 ? -21.949 8.489 12.447 1.00 86.06 121 LEU A C 1
ATOM 875 O O . LEU A 1 121 ? -22.967 8.978 12.935 1.00 86.06 121 LEU A O 1
ATOM 879 N N . SER A 1 122 ? -20.884 8.217 13.197 1.00 85.31 122 SER A N 1
ATOM 880 C CA . SER A 1 122 ? -20.772 8.526 14.624 1.00 85.31 122 SER A CA 1
ATOM 881 C C . SER A 1 122 ? -19.301 8.735 14.999 1.00 85.31 122 SER A C 1
ATOM 883 O O . SER A 1 122 ? -18.700 7.838 15.585 1.00 85.31 122 SER A O 1
ATOM 885 N N . PRO A 1 123 ? -18.705 9.907 14.700 1.00 83.44 123 PRO A N 1
ATOM 886 C CA . PRO A 1 123 ? -17.260 10.129 14.855 1.00 83.44 123 PRO A CA 1
ATOM 887 C C . PRO A 1 123 ? -16.746 9.994 16.291 1.00 83.44 123 PRO A C 1
ATOM 889 O O . PRO A 1 123 ? -15.571 9.728 16.511 1.00 83.44 123 PRO A O 1
ATOM 892 N N . SER A 1 124 ? -17.627 10.164 17.279 1.00 82.69 124 SER A N 1
ATOM 893 C CA . SER A 1 124 ? -17.319 9.957 18.696 1.00 82.69 124 SER A CA 1
ATOM 894 C C . SER A 1 124 ? -17.284 8.481 19.110 1.00 82.69 124 SER A C 1
ATOM 896 O O . SER A 1 124 ? -16.902 8.182 20.238 1.00 82.69 124 SER A O 1
ATOM 898 N N . GLN A 1 125 ? -17.736 7.563 18.251 1.00 83.88 125 GLN A N 1
ATOM 899 C CA . GLN A 1 125 ? -17.679 6.125 18.491 1.00 83.88 125 GLN A CA 1
ATOM 900 C C . GLN A 1 125 ? -16.427 5.541 17.8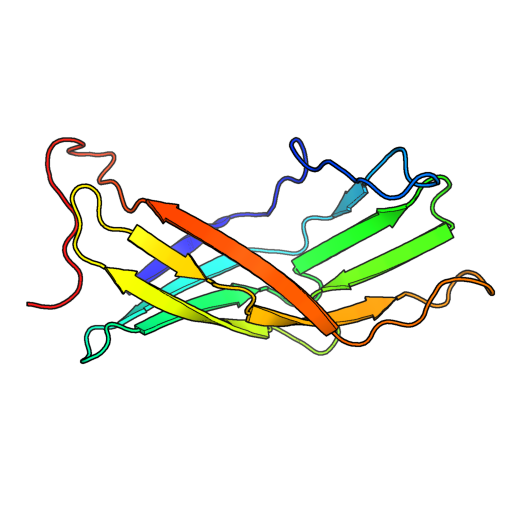42 1.00 83.88 125 GLN A C 1
ATOM 902 O O . GLN A 1 125 ? -16.276 5.545 16.620 1.00 83.88 125 GLN A O 1
ATOM 907 N N . GLN A 1 126 ? -15.548 4.998 18.679 1.00 84.19 126 GLN A N 1
ATOM 908 C CA . GLN A 1 126 ? -14.377 4.253 18.238 1.00 84.19 126 GLN A CA 1
ATOM 909 C C . GLN A 1 126 ? -14.797 2.935 17.563 1.00 84.19 126 GLN A C 1
ATOM 911 O O . GLN A 1 126 ? -15.705 2.247 18.030 1.00 84.19 126 GLN A O 1
ATOM 916 N N . ILE A 1 127 ? -14.109 2.565 16.480 1.00 84.25 127 ILE A N 1
ATOM 917 C CA . ILE A 1 127 ? -14.219 1.240 15.857 1.00 84.25 127 ILE A CA 1
ATOM 918 C C . ILE A 1 127 ? -13.233 0.295 16.548 1.00 84.25 127 ILE A C 1
ATOM 920 O O . ILE A 1 127 ? -12.034 0.521 16.455 1.00 84.25 127 ILE A O 1
ATOM 924 N N . THR A 1 128 ? -13.696 -0.775 17.191 1.00 85.12 128 THR A N 1
ATOM 925 C CA . THR A 1 128 ? -12.824 -1.788 17.821 1.00 85.12 128 THR A CA 1
ATOM 926 C C . THR A 1 128 ? -12.746 -3.037 16.942 1.00 85.12 128 THR A C 1
ATOM 928 O O . THR A 1 128 ? -13.775 -3.530 16.476 1.00 85.12 128 THR A O 1
ATOM 931 N N . ILE A 1 129 ? -11.538 -3.558 16.705 1.00 81.50 129 ILE A N 1
ATOM 932 C CA . ILE A 1 129 ? -11.313 -4.819 15.983 1.00 81.50 129 ILE A CA 1
ATOM 933 C C . ILE A 1 129 ? -10.934 -5.904 16.993 1.00 81.50 129 ILE A C 1
ATOM 935 O O . ILE A 1 129 ? -9.950 -5.762 17.711 1.00 81.50 129 ILE A O 1
ATOM 939 N N . GLY A 1 130 ? -11.686 -7.002 17.021 1.00 73.56 130 GLY A N 1
ATOM 940 C CA . GLY A 1 130 ? -11.538 -8.040 18.047 1.00 73.56 130 GLY A CA 1
ATOM 941 C C . GLY A 1 130 ? -12.420 -7.786 19.274 1.00 73.56 130 GLY A C 1
ATOM 942 O O . GLY A 1 130 ? -13.309 -6.939 19.181 1.00 73.56 130 GLY A O 1
ATOM 943 N N . PRO A 1 131 ? -12.276 -8.574 20.358 1.00 60.78 131 PRO A N 1
ATOM 944 C CA . PRO A 1 131 ? -13.046 -8.349 21.579 1.00 60.78 131 PRO A CA 1
ATOM 945 C C . PRO A 1 131 ? -12.718 -7.000 22.230 1.00 60.78 131 PRO A C 1
ATOM 947 O O . PRO A 1 131 ? -11.541 -6.574 22.170 1.00 60.78 131 PRO A O 1
#

Secondary structure (DSSP, 8-state):
-EEEEE---GGG-----TT----EEE--S-EEEEEE-SSSPEEEEEEPTT-EEEEPTTT--EEEESTTS-EEEEEEEE--SSEEEEEEEEEEEEEEETTSTTPPP-SEEEEEEEEEEB-TT-TTSBPP---